Protein AF-A0A7C1ASV0-F1 (afdb_monomer)

Sequence (106 aa):
MEIWSLRRQGFSVRAIARRTGLDRRTVKKYIEAGEFPRYKAVNRKSALESYHKLIDDWLAQEDYQATRLYNTPQKLDRGLQGKLRDGQALCQEGQGAERPCSIRAV

Nearest PDB structures (foldseek):
  2w48-assembly1_A  TM=5.693E-01  e=5.755E+00  Klebsiella pneumoniae
  7zwc-assembly1_b  TM=3.662E-01  e=4.766E+00  Homo sapiens
  2k9q-assembly1_A  TM=3.531E-01  e=7.881E+00  Bacteroides thetaiotaomicron

Foldseek 3Di:
DCLVVCVVVVDDLVRSCVVVVHDSVLSVVCVVVVDDDDDDDDPDDAPCNVCVVVVVVVCVVDVDDLVRVQPDPVCPVVPCNPRSPVVPPPPDDDDDDDDDDDDDDD

Structure (mmCIF, N/CA/C/O backbone):
data_AF-A0A7C1ASV0-F1
#
_entry.id   AF-A0A7C1ASV0-F1
#
loop_
_atom_site.group_PDB
_atom_site.id
_atom_site.type_symbol
_atom_site.label_atom_id
_atom_site.label_alt_id
_atom_site.label_comp_id
_atom_site.label_asym_id
_atom_site.label_entity_id
_atom_site.label_seq_id
_atom_site.pdbx_PDB_ins_code
_atom_site.Cartn_x
_atom_site.Cartn_y
_atom_site.Cartn_z
_atom_site.occupancy
_atom_site.B_iso_or_equiv
_atom_site.auth_seq_id
_atom_site.auth_comp_id
_atom_site.auth_asym_id
_atom_site.auth_atom_id
_atom_site.pdbx_PDB_model_num
ATOM 1 N N . MET A 1 1 ? -14.318 6.562 2.105 1.00 66.81 1 MET A N 1
ATOM 2 C CA . MET A 1 1 ? -14.509 5.335 2.916 1.00 66.81 1 MET A CA 1
ATOM 3 C C . MET A 1 1 ? -15.172 5.707 4.235 1.00 66.81 1 MET A C 1
ATOM 5 O O . MET A 1 1 ? -14.750 6.670 4.858 1.00 66.81 1 MET A O 1
ATOM 9 N N . GLU A 1 2 ? -16.175 4.942 4.663 1.00 87.12 2 GLU A N 1
ATOM 10 C CA . GLU A 1 2 ? -17.115 5.285 5.753 1.00 87.12 2 GLU A CA 1
ATOM 11 C C . GLU A 1 2 ? -16.657 4.898 7.181 1.00 87.12 2 GLU A C 1
ATOM 13 O O . GLU A 1 2 ? -17.421 4.998 8.136 1.00 87.12 2 GLU A O 1
ATOM 18 N N . ILE A 1 3 ? -15.415 4.444 7.379 1.00 92.31 3 ILE A N 1
ATOM 19 C CA . ILE A 1 3 ? -14.977 3.837 8.656 1.00 92.31 3 ILE A CA 1
ATOM 20 C C . ILE A 1 3 ? -15.030 4.832 9.826 1.00 92.31 3 ILE A C 1
ATOM 22 O O . ILE A 1 3 ? -15.567 4.504 10.886 1.00 92.31 3 ILE A O 1
ATOM 26 N N . TRP A 1 4 ? -14.516 6.052 9.640 1.00 91.88 4 TRP A N 1
ATOM 27 C CA . TRP A 1 4 ? -14.530 7.081 10.688 1.00 91.88 4 TRP A CA 1
ATOM 28 C C . TRP A 1 4 ? -15.922 7.666 10.914 1.00 91.88 4 TRP A C 1
ATOM 30 O O . TRP A 1 4 ? -16.287 7.943 12.054 1.00 91.88 4 TRP A O 1
ATOM 40 N N . SER A 1 5 ? -16.724 7.803 9.855 1.00 92.88 5 SER A N 1
ATOM 41 C CA . SER A 1 5 ? -18.130 8.206 9.952 1.00 92.88 5 SER A CA 1
ATOM 42 C C . SER A 1 5 ? -18.915 7.232 10.831 1.00 92.88 5 SER A C 1
ATOM 44 O O . SER A 1 5 ? -19.509 7.649 11.823 1.00 92.88 5 SER A O 1
ATOM 46 N N . LEU A 1 6 ? -18.817 5.927 10.557 1.00 92.94 6 LEU A N 1
ATOM 47 C CA . LEU A 1 6 ? -19.472 4.885 11.352 1.00 92.94 6 LEU A CA 1
ATOM 48 C C . LEU A 1 6 ? -18.944 4.832 12.792 1.00 92.94 6 LEU A C 1
ATOM 50 O O . LEU A 1 6 ? -19.709 4.610 13.730 1.00 92.94 6 LEU A O 1
ATOM 54 N N . ARG A 1 7 ? -17.645 5.070 13.004 1.00 93.25 7 ARG A N 1
ATOM 55 C CA . ARG A 1 7 ? -17.087 5.132 14.360 1.00 93.25 7 ARG A CA 1
ATOM 56 C C . ARG A 1 7 ? -17.631 6.324 15.154 1.00 93.25 7 ARG A C 1
ATOM 58 O O . ARG A 1 7 ? -17.957 6.146 16.323 1.00 93.25 7 ARG A O 1
ATOM 65 N N . ARG A 1 8 ? -17.773 7.500 14.529 1.00 92.81 8 ARG A N 1
ATOM 66 C CA . ARG A 1 8 ? -18.382 8.698 15.145 1.00 92.81 8 ARG A CA 1
ATOM 67 C C . ARG A 1 8 ? -19.866 8.513 15.456 1.00 92.81 8 ARG A C 1
ATOM 69 O O . ARG A 1 8 ? -20.335 9.019 16.462 1.00 92.81 8 ARG A O 1
ATOM 76 N N . GLN A 1 9 ? -20.573 7.736 14.640 1.00 94.06 9 GLN A N 1
ATOM 77 C CA . GLN A 1 9 ? -21.965 7.338 14.883 1.00 94.06 9 GLN A CA 1
ATOM 78 C C . GLN A 1 9 ? -22.117 6.306 16.022 1.00 94.06 9 GLN A C 1
ATOM 80 O O . GLN A 1 9 ? -23.233 5.915 16.344 1.00 94.06 9 GLN A O 1
ATOM 85 N N . GLY A 1 10 ? -21.018 5.842 16.634 1.00 95.00 10 GLY A N 1
ATOM 86 C CA . GLY A 1 10 ? -21.046 4.926 17.779 1.00 95.00 10 GLY A CA 1
ATOM 87 C C . GLY A 1 10 ? -21.021 3.437 17.422 1.00 95.00 10 GLY A C 1
ATOM 88 O O . GLY A 1 10 ? -21.144 2.591 18.308 1.00 95.00 10 GLY A O 1
ATOM 89 N N . PHE A 1 11 ? -20.821 3.067 16.152 1.00 95.31 11 PHE A N 1
ATOM 90 C CA . PHE A 1 11 ? -20.748 1.655 15.777 1.00 95.31 11 PHE A CA 1
ATOM 91 C C . PHE A 1 11 ? -19.498 0.961 16.348 1.00 95.31 11 PHE A C 1
ATOM 93 O O . PHE A 1 11 ? -18.382 1.497 16.385 1.00 95.31 11 PHE A O 1
ATOM 100 N N . SER A 1 12 ? -19.675 -0.298 16.763 1.00 96.44 12 SER A N 1
ATOM 101 C CA . SER A 1 12 ? -18.570 -1.148 17.213 1.00 96.44 12 SER A CA 1
ATOM 102 C C . SER A 1 12 ? -17.684 -1.579 16.041 1.00 96.44 12 SER A C 1
ATOM 104 O O . SER A 1 12 ? -18.146 -1.712 14.908 1.00 96.44 12 SER A O 1
ATOM 106 N N . VAL A 1 13 ? -16.413 -1.894 16.315 1.00 94.94 13 VAL A N 1
ATOM 107 C CA . VAL A 1 13 ? -15.453 -2.373 15.296 1.00 94.94 13 VAL A CA 1
ATOM 108 C C . VAL A 1 13 ? -16.011 -3.567 14.510 1.00 94.94 13 VAL A C 1
ATOM 110 O O . VAL A 1 13 ? -15.835 -3.662 13.298 1.00 94.94 13 VAL A O 1
ATOM 113 N N . ARG A 1 14 ? -16.738 -4.466 15.185 1.00 96.00 14 ARG A N 1
ATOM 114 C CA . ARG A 1 14 ? -17.334 -5.662 14.574 1.00 96.00 14 ARG A CA 1
ATOM 115 C C . ARG A 1 14 ? -18.559 -5.339 13.712 1.00 96.00 14 ARG A C 1
ATOM 117 O O . ARG A 1 14 ? -18.797 -6.025 12.723 1.00 96.00 14 ARG A O 1
ATOM 124 N N . ALA A 1 15 ? -19.334 -4.314 14.067 1.00 95.88 15 ALA A N 1
ATOM 125 C CA . ALA A 1 15 ? -20.425 -3.819 13.228 1.00 95.88 15 ALA A CA 1
ATOM 126 C C . ALA A 1 15 ? -19.885 -3.128 11.968 1.00 95.88 15 ALA A C 1
ATOM 128 O O . ALA A 1 15 ? -20.365 -3.403 10.872 1.00 95.88 15 ALA A O 1
ATOM 129 N N . ILE A 1 16 ? -18.832 -2.319 12.121 1.00 95.69 16 ILE A N 1
ATOM 130 C CA . ILE A 1 16 ? -18.151 -1.658 11.004 1.00 95.69 16 ILE A CA 1
ATOM 131 C C . ILE A 1 16 ? -17.581 -2.703 10.041 1.00 95.69 16 ILE A C 1
ATOM 133 O O . ILE A 1 16 ? -17.885 -2.640 8.860 1.00 95.69 16 ILE A O 1
ATOM 137 N N . ALA A 1 17 ? -16.859 -3.711 10.541 1.00 96.06 17 ALA A N 1
ATOM 138 C CA . ALA A 1 17 ? -16.306 -4.804 9.733 1.00 96.06 17 ALA A CA 1
ATOM 139 C C . ALA A 1 17 ? -17.366 -5.536 8.891 1.00 96.06 17 ALA A C 1
ATOM 141 O O . ALA A 1 17 ? -17.170 -5.758 7.700 1.00 96.06 17 ALA A O 1
ATOM 142 N N . ARG A 1 18 ? -18.526 -5.858 9.482 1.00 95.50 18 ARG A N 1
ATOM 143 C CA . ARG A 1 18 ? -19.636 -6.497 8.751 1.00 95.50 18 ARG A CA 1
ATOM 144 C C . ARG A 1 18 ? -20.216 -5.607 7.654 1.00 95.50 18 ARG A C 1
ATOM 146 O O . ARG A 1 18 ? -20.642 -6.123 6.631 1.00 95.50 18 ARG A O 1
ATOM 153 N N . ARG A 1 19 ? -20.249 -4.290 7.871 1.00 94.62 19 ARG A N 1
ATOM 154 C CA . ARG A 1 19 ? -20.836 -3.328 6.930 1.00 94.62 19 ARG A CA 1
ATOM 155 C C . ARG A 1 19 ? -19.875 -2.936 5.810 1.00 94.62 19 ARG A C 1
ATOM 157 O O . ARG A 1 19 ? -20.318 -2.702 4.695 1.00 94.62 19 ARG A O 1
ATOM 164 N N . THR A 1 20 ? -18.578 -2.856 6.104 1.00 92.44 20 THR A N 1
ATOM 165 C CA . THR A 1 20 ? -17.538 -2.479 5.134 1.00 92.44 20 THR A CA 1
ATOM 166 C C . THR A 1 20 ? -16.899 -3.674 4.430 1.00 92.44 20 THR A C 1
ATOM 168 O O . THR A 1 20 ? -16.160 -3.470 3.473 1.00 92.44 20 THR A O 1
ATOM 171 N N . GLY A 1 21 ? -17.141 -4.903 4.897 1.00 94.50 21 GLY A N 1
ATOM 172 C CA . GLY A 1 21 ? -16.525 -6.118 4.352 1.00 94.50 21 GLY A CA 1
ATOM 173 C C . GLY A 1 21 ? -15.032 -6.260 4.673 1.00 94.50 21 GLY A C 1
ATOM 174 O O . GLY A 1 21 ? -14.362 -7.127 4.121 1.00 94.50 21 GLY A O 1
ATOM 175 N N . LEU A 1 22 ? -14.491 -5.416 5.556 1.00 93.44 22 LEU A N 1
ATOM 176 C CA . LEU A 1 22 ? -13.089 -5.451 5.969 1.00 93.44 22 LEU A CA 1
ATOM 177 C C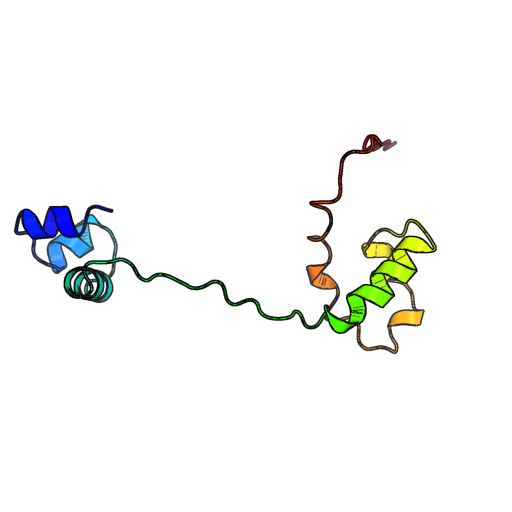 . LEU A 1 22 ? -12.904 -6.317 7.216 1.00 93.44 22 LEU A C 1
ATOM 179 O O . LEU A 1 22 ? -13.770 -6.365 8.090 1.00 93.44 22 LEU A O 1
ATOM 183 N N . ASP A 1 23 ? -11.728 -6.933 7.360 1.00 95.19 23 ASP A N 1
ATOM 184 C CA . ASP A 1 23 ? -11.394 -7.644 8.594 1.00 95.19 23 ASP A CA 1
ATOM 185 C C . ASP A 1 23 ? -11.391 -6.690 9.802 1.00 95.19 23 ASP A C 1
ATOM 187 O O . ASP A 1 23 ? -10.944 -5.539 9.734 1.00 95.19 23 ASP A O 1
ATOM 191 N N . ARG A 1 24 ? -11.855 -7.193 10.951 1.00 94.19 24 ARG A N 1
ATOM 192 C CA . ARG A 1 24 ? -11.906 -6.444 12.217 1.00 94.19 24 ARG A CA 1
ATOM 193 C C . ARG A 1 24 ? -10.556 -5.839 12.618 1.00 94.19 24 ARG A C 1
ATOM 195 O O . ARG A 1 24 ? -10.534 -4.770 13.222 1.00 94.19 24 ARG A O 1
ATOM 202 N N . ARG A 1 25 ? -9.439 -6.504 12.303 1.00 95.62 25 ARG A N 1
ATOM 203 C CA . ARG A 1 25 ? -8.074 -6.028 12.568 1.00 95.62 25 ARG A CA 1
ATOM 204 C C . ARG A 1 25 ? -7.731 -4.838 11.681 1.00 95.62 25 ARG A C 1
ATOM 206 O O . ARG A 1 25 ? -7.166 -3.874 12.182 1.00 95.62 25 ARG A O 1
ATOM 213 N N . THR A 1 26 ? -8.129 -4.867 10.410 1.00 94.75 26 THR A N 1
ATOM 214 C CA . THR A 1 26 ? -7.958 -3.748 9.472 1.00 94.75 26 THR A CA 1
ATOM 215 C C . THR A 1 26 ? -8.763 -2.535 9.921 1.00 94.75 26 THR A C 1
ATOM 217 O O . THR A 1 26 ? -8.222 -1.437 10.010 1.00 94.75 26 THR A O 1
ATOM 220 N N . VAL A 1 27 ? -10.027 -2.739 10.303 1.00 94.75 27 VAL A N 1
ATOM 221 C CA . VAL A 1 27 ? -10.875 -1.666 10.843 1.00 94.75 27 VAL A CA 1
ATOM 222 C C . VAL A 1 27 ? -10.275 -1.078 12.120 1.00 94.75 27 VAL A C 1
ATOM 224 O O . VAL A 1 27 ? -10.181 0.141 12.235 1.00 94.75 27 VAL A O 1
ATOM 227 N N . LYS A 1 28 ? -9.830 -1.923 13.061 1.00 94.69 28 LYS A N 1
ATOM 228 C CA . LYS A 1 28 ? -9.162 -1.473 14.292 1.00 94.69 28 LYS A CA 1
ATOM 229 C C . LYS A 1 28 ? -7.926 -0.627 13.971 1.00 94.69 28 LYS A C 1
ATOM 231 O O . LYS A 1 28 ? -7.831 0.497 14.449 1.00 94.69 28 LYS A O 1
ATOM 236 N N . LYS A 1 29 ? -7.051 -1.126 13.092 1.00 94.31 29 LYS A N 1
ATOM 237 C CA . LYS A 1 29 ? -5.842 -0.423 12.645 1.00 94.31 29 LYS A CA 1
ATOM 238 C C . LYS A 1 29 ? -6.161 0.940 12.024 1.00 94.31 29 LYS A C 1
ATOM 240 O O . LYS A 1 29 ? -5.458 1.899 12.299 1.00 94.31 29 LYS A O 1
ATOM 245 N N . TYR A 1 30 ? -7.204 1.042 11.202 1.00 93.12 30 TYR A N 1
ATOM 246 C CA . TYR A 1 30 ? -7.574 2.301 10.540 1.00 93.12 30 TYR A CA 1
ATOM 247 C C . TYR A 1 30 ? -8.227 3.312 11.488 1.00 93.12 30 TYR A C 1
ATOM 249 O O . TYR A 1 30 ? -8.059 4.518 11.316 1.00 93.12 30 TYR A O 1
ATOM 257 N N . ILE A 1 31 ? -8.955 2.842 12.505 1.00 92.44 31 ILE A N 1
ATOM 258 C CA . ILE A 1 31 ? -9.477 3.715 13.563 1.00 92.44 31 ILE A CA 1
ATOM 259 C C . ILE A 1 31 ? -8.324 4.270 14.408 1.00 92.44 31 ILE A C 1
ATOM 261 O O . ILE A 1 31 ? -8.325 5.461 14.693 1.00 92.44 31 ILE A O 1
ATOM 265 N N . GLU A 1 32 ? -7.352 3.432 14.780 1.00 91.62 32 GLU A N 1
ATOM 266 C CA . GLU A 1 32 ? -6.183 3.833 15.581 1.00 91.62 32 GLU A CA 1
ATOM 267 C C . GLU A 1 32 ? -5.229 4.751 14.811 1.00 91.62 32 GLU A C 1
ATOM 269 O O . GLU A 1 32 ? -4.765 5.744 15.359 1.00 91.62 32 GLU A O 1
ATOM 274 N N . ALA A 1 33 ? -4.957 4.443 13.540 1.00 90.19 33 ALA A N 1
ATOM 275 C CA . ALA A 1 33 ? -4.082 5.257 12.702 1.00 90.19 33 ALA A CA 1
ATOM 276 C C . ALA A 1 33 ? -4.714 6.603 12.314 1.00 90.19 33 ALA A C 1
ATOM 278 O O . ALA A 1 33 ? -3.990 7.542 12.012 1.00 90.19 33 ALA A O 1
ATOM 279 N N . GLY A 1 34 ? -6.048 6.701 12.263 1.00 87.25 34 GLY A N 1
ATOM 280 C CA . GLY A 1 34 ? -6.747 7.914 11.815 1.00 87.25 34 GLY A CA 1
ATOM 281 C C . GLY A 1 34 ? -6.598 8.221 10.317 1.00 87.25 34 GLY A C 1
ATOM 282 O O . GLY A 1 34 ? -7.271 9.112 9.808 1.00 87.25 34 GLY A O 1
ATOM 283 N N . GLU A 1 35 ? -5.777 7.454 9.599 1.00 86.56 35 GLU A N 1
ATOM 284 C CA . GLU A 1 35 ? -5.539 7.559 8.163 1.00 86.56 35 GLU A CA 1
ATOM 285 C C . GLU A 1 35 ? -5.397 6.175 7.504 1.00 86.56 35 GLU A C 1
ATOM 287 O O . GLU A 1 35 ? -5.207 5.148 8.165 1.00 86.56 35 GLU A O 1
ATOM 292 N N . PHE A 1 36 ? -5.511 6.135 6.175 1.00 84.94 36 PHE A N 1
ATOM 293 C CA . PHE A 1 36 ? -5.249 4.921 5.401 1.00 84.94 36 PHE A CA 1
ATOM 294 C C . PHE A 1 36 ? -3.745 4.726 5.185 1.00 84.94 36 PHE A C 1
ATOM 296 O O . PHE A 1 36 ? -3.011 5.707 5.066 1.00 84.94 36 PHE A O 1
ATOM 303 N N . PRO A 1 37 ? -3.266 3.472 5.072 1.00 85.94 37 PRO A N 1
ATOM 304 C CA . PRO A 1 37 ? -1.864 3.213 4.787 1.00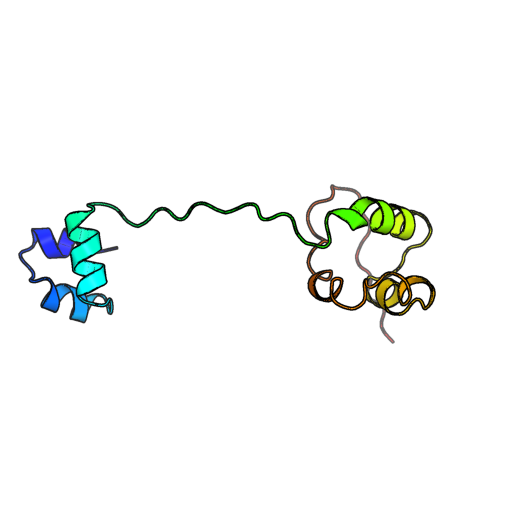 85.94 37 PRO A CA 1
ATOM 305 C C . PRO A 1 37 ? -1.478 3.851 3.453 1.00 85.94 37 PRO A C 1
ATOM 307 O O . PRO A 1 37 ? -2.024 3.517 2.401 1.00 85.94 37 PRO A O 1
ATOM 310 N N . ARG A 1 38 ? -0.504 4.759 3.499 1.00 87.62 38 ARG A N 1
ATOM 311 C CA . ARG A 1 38 ? 0.073 5.357 2.299 1.00 87.62 38 ARG A CA 1
ATOM 312 C C . ARG A 1 38 ? 1.170 4.444 1.762 1.00 87.62 38 ARG A C 1
ATOM 314 O O . ARG A 1 38 ? 2.290 4.431 2.271 1.00 87.62 38 ARG A O 1
ATOM 321 N N . TYR A 1 39 ? 0.844 3.668 0.735 1.00 86.44 39 TYR A N 1
ATOM 322 C CA . TYR A 1 39 ? 1.835 2.856 0.034 1.00 86.44 39 TYR A CA 1
ATOM 323 C C . TYR A 1 39 ? 2.760 3.768 -0.771 1.00 86.44 39 TYR A C 1
ATOM 325 O O . TYR A 1 39 ? 2.305 4.586 -1.569 1.00 86.44 39 TYR A O 1
ATOM 333 N N . LYS A 1 40 ? 4.069 3.643 -0.549 1.00 85.75 40 LYS A N 1
ATOM 334 C CA . LYS A 1 40 ? 5.068 4.299 -1.392 1.00 85.75 40 LYS A CA 1
ATOM 335 C C . LYS A 1 40 ? 5.328 3.408 -2.599 1.00 85.75 40 LYS A C 1
ATOM 337 O O . LYS A 1 40 ? 5.590 2.217 -2.428 1.00 85.75 40 LYS A O 1
ATOM 342 N N . ALA A 1 41 ? 5.275 3.983 -3.796 1.00 83.12 41 ALA A N 1
ATOM 343 C CA . ALA A 1 41 ? 5.772 3.305 -4.982 1.00 83.12 41 ALA A CA 1
ATOM 344 C C . ALA A 1 41 ? 7.271 3.048 -4.786 1.00 83.12 41 ALA A C 1
ATOM 346 O O . ALA A 1 41 ? 8.051 3.980 -4.581 1.00 83.12 41 ALA A O 1
ATOM 347 N N . VAL A 1 42 ? 7.668 1.778 -4.782 1.00 82.94 42 VAL A N 1
ATOM 348 C CA . VAL A 1 42 ? 9.082 1.408 -4.764 1.00 82.94 42 VAL A CA 1
ATOM 349 C C . VAL A 1 42 ? 9.537 1.371 -6.212 1.00 82.94 42 VAL A C 1
ATOM 351 O O . VAL A 1 42 ? 9.104 0.499 -6.961 1.00 82.94 42 VAL A O 1
ATOM 354 N N . ASN A 1 43 ? 10.413 2.297 -6.604 1.00 76.75 43 ASN A N 1
ATOM 355 C CA . ASN A 1 43 ? 11.090 2.207 -7.891 1.00 76.75 43 ASN A CA 1
ATOM 356 C C . ASN A 1 43 ? 12.141 1.089 -7.801 1.00 76.75 43 ASN A C 1
ATOM 358 O O . ASN A 1 43 ? 13.241 1.285 -7.280 1.00 76.75 43 ASN A O 1
ATOM 362 N N . ARG A 1 44 ? 11.756 -0.122 -8.214 1.00 75.94 44 ARG A N 1
ATOM 363 C CA . ARG A 1 44 ? 12.679 -1.249 -8.347 1.00 75.94 44 ARG A CA 1
ATOM 364 C C . ARG A 1 44 ? 13.267 -1.195 -9.747 1.00 75.94 44 ARG A C 1
ATOM 366 O O . ARG A 1 44 ? 12.524 -1.302 -10.715 1.00 75.94 44 ARG A O 1
ATOM 373 N N . LYS A 1 45 ? 14.594 -1.088 -9.842 1.00 73.94 45 LYS A N 1
ATOM 374 C CA . LYS A 1 45 ? 15.290 -1.248 -11.121 1.00 73.94 45 LYS A CA 1
ATOM 375 C C . LYS A 1 45 ? 14.975 -2.634 -11.671 1.00 73.94 45 LYS A C 1
ATOM 377 O O . LYS A 1 45 ? 15.145 -3.631 -10.961 1.00 73.94 45 LYS A O 1
ATOM 382 N N . SER A 1 46 ? 14.482 -2.688 -12.903 1.00 73.56 46 SER A N 1
ATOM 383 C CA . SER A 1 46 ? 14.202 -3.960 -13.555 1.00 73.56 46 SER A CA 1
ATOM 384 C C . SER A 1 46 ? 15.523 -4.677 -13.843 1.00 73.56 46 SER A C 1
ATOM 386 O O . SER A 1 46 ? 16.565 -4.057 -14.052 1.00 73.56 46 SER A O 1
ATOM 388 N N . ALA A 1 47 ? 15.503 -6.008 -13.892 1.00 71.75 47 ALA A N 1
ATOM 389 C CA . ALA A 1 47 ? 16.677 -6.765 -14.324 1.00 71.75 47 ALA A CA 1
ATOM 390 C C . ALA A 1 47 ? 17.018 -6.533 -15.815 1.00 71.75 47 ALA A C 1
ATOM 392 O O . ALA A 1 47 ? 18.048 -7.036 -16.277 1.00 71.75 47 ALA A O 1
ATOM 393 N N . LEU A 1 48 ? 16.134 -5.832 -16.540 1.00 72.19 48 LEU A N 1
ATOM 394 C CA . LEU A 1 48 ? 16.230 -5.455 -17.947 1.00 72.19 48 LEU A CA 1
ATOM 395 C C . LEU A 1 48 ? 16.895 -4.082 -18.146 1.00 72.19 48 LEU A C 1
ATOM 397 O O . LEU A 1 48 ? 17.448 -3.838 -19.213 1.00 72.19 48 LEU A O 1
ATOM 401 N N . GLU A 1 49 ? 16.939 -3.243 -17.107 1.00 73.62 49 GLU A N 1
ATOM 402 C CA . GLU A 1 49 ? 17.509 -1.887 -17.130 1.00 73.62 49 GLU A CA 1
ATOM 403 C C . GLU A 1 49 ? 18.943 -1.855 -17.687 1.00 73.62 49 GLU A C 1
ATOM 405 O O . GLU A 1 49 ? 19.311 -0.978 -18.463 1.00 73.62 49 GLU A O 1
ATOM 410 N N . SER A 1 50 ? 19.761 -2.859 -17.345 1.00 77.81 50 SER A N 1
ATOM 411 C CA . SER A 1 50 ? 21.145 -2.986 -17.827 1.00 77.81 50 SER A CA 1
ATOM 412 C C . SER A 1 50 ? 21.259 -3.214 -19.335 1.00 77.81 50 SER A C 1
ATOM 414 O O . SER A 1 50 ? 22.343 -3.062 -19.893 1.00 77.81 50 SER A O 1
ATOM 416 N N . TYR A 1 51 ? 20.167 -3.604 -19.989 1.00 74.44 51 TYR A N 1
ATOM 417 C CA . TYR A 1 51 ? 20.124 -3.935 -21.407 1.00 74.44 51 TYR A CA 1
ATOM 418 C C . TYR A 1 51 ? 19.374 -2.901 -22.244 1.00 74.44 51 TYR A C 1
ATOM 420 O O . TYR A 1 51 ? 19.375 -3.055 -23.458 1.00 74.44 51 TYR A O 1
ATOM 428 N N . HIS A 1 52 ? 18.793 -1.851 -21.648 1.00 77.44 52 HIS A N 1
ATOM 429 C CA . HIS A 1 52 ? 18.020 -0.840 -22.385 1.00 77.44 52 HIS A CA 1
ATOM 430 C C . HIS A 1 52 ? 18.815 -0.241 -23.545 1.00 77.44 52 HIS A C 1
ATOM 432 O O . HIS A 1 52 ? 18.380 -0.356 -24.677 1.00 77.44 52 HIS A O 1
ATOM 438 N N . LYS A 1 53 ? 20.042 0.239 -23.296 1.00 78.44 53 LYS A N 1
ATOM 439 C CA . LYS A 1 53 ? 20.899 0.808 -24.353 1.00 78.44 53 LYS A CA 1
ATOM 440 C C . LYS A 1 53 ? 21.100 -0.138 -25.533 1.00 78.44 53 LYS A C 1
ATOM 442 O O . LYS A 1 53 ? 21.015 0.259 -26.680 1.00 78.44 53 LYS A O 1
ATOM 447 N N . LEU A 1 54 ? 21.340 -1.407 -25.230 1.00 78.12 54 LEU A N 1
ATOM 448 C CA . LEU A 1 54 ? 21.586 -2.411 -26.250 1.00 78.12 54 LEU A CA 1
ATOM 449 C C . LEU A 1 54 ? 20.285 -2.822 -26.962 1.00 78.12 54 LEU A C 1
ATOM 451 O O . LEU A 1 54 ? 20.333 -3.164 -28.134 1.00 78.12 54 LEU A O 1
ATOM 455 N N . ILE A 1 55 ? 19.126 -2.730 -26.302 1.00 75.75 55 ILE A N 1
ATOM 456 C CA . ILE A 1 55 ? 17.810 -2.858 -26.945 1.00 75.75 55 ILE A CA 1
ATOM 457 C C . ILE A 1 55 ? 17.542 -1.666 -27.871 1.00 75.75 55 ILE A C 1
ATOM 459 O O . ILE A 1 55 ? 17.123 -1.887 -29.005 1.00 75.75 55 ILE A O 1
ATOM 463 N N . ASP A 1 56 ? 17.840 -0.446 -27.429 1.00 77.94 56 ASP A N 1
ATOM 464 C CA . ASP A 1 56 ? 17.662 0.785 -28.204 1.00 77.94 56 ASP A CA 1
ATOM 465 C C . ASP A 1 56 ? 18.545 0.784 -29.458 1.00 77.94 56 ASP A C 1
ATOM 467 O O . ASP A 1 56 ? 18.057 1.048 -30.554 1.00 77.94 56 ASP A O 1
ATOM 471 N N . ASP A 1 57 ? 19.815 0.389 -29.326 1.00 81.31 57 ASP A N 1
ATOM 472 C CA . ASP A 1 57 ? 20.744 0.258 -30.454 1.00 81.31 57 ASP A CA 1
ATOM 473 C C . ASP A 1 57 ? 20.213 -0.727 -31.511 1.00 81.31 57 ASP A C 1
ATOM 475 O O . ASP A 1 57 ? 20.362 -0.512 -32.713 1.00 81.31 57 ASP A O 1
ATOM 479 N N . TRP A 1 58 ? 19.554 -1.806 -31.078 1.00 73.94 58 TRP A N 1
ATOM 480 C CA . TRP A 1 58 ? 18.967 -2.798 -31.980 1.00 73.94 58 TRP A CA 1
ATOM 481 C C . TRP A 1 58 ? 17.675 -2.330 -32.642 1.00 73.94 58 TRP A C 1
ATOM 483 O O . TRP A 1 58 ? 17.449 -2.661 -33.803 1.00 73.94 58 TRP A O 1
ATOM 493 N N . LEU A 1 59 ? 16.845 -1.572 -31.925 1.00 74.19 59 LEU A N 1
ATOM 494 C CA . LEU A 1 59 ? 15.651 -0.938 -32.488 1.00 74.19 59 LEU A CA 1
ATOM 495 C C . LEU A 1 59 ? 16.010 0.186 -33.469 1.00 74.19 59 LEU A C 1
ATOM 497 O O . LEU A 1 59 ? 15.254 0.455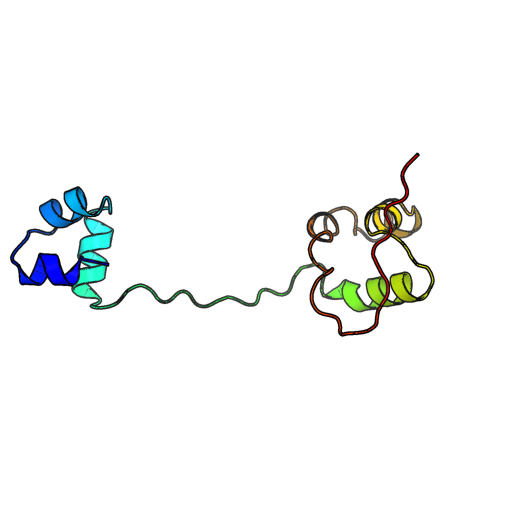 -34.393 1.00 74.19 59 LEU A O 1
ATOM 501 N N . ALA A 1 60 ? 17.166 0.830 -33.294 1.00 75.44 60 ALA A N 1
ATOM 502 C CA . ALA A 1 60 ? 17.648 1.868 -34.200 1.00 75.44 60 ALA A CA 1
ATOM 503 C C . ALA A 1 60 ? 18.217 1.310 -35.517 1.00 75.44 60 ALA A C 1
ATOM 505 O O . ALA A 1 60 ? 18.198 2.002 -36.533 1.00 75.44 60 ALA A O 1
ATOM 506 N N . GLN A 1 61 ? 18.750 0.083 -35.507 1.00 70.44 61 GLN A N 1
ATOM 507 C CA . GLN A 1 61 ? 19.345 -0.543 -36.692 1.00 70.44 61 GLN A CA 1
ATOM 508 C C . GLN A 1 61 ? 18.296 -1.100 -37.661 1.00 70.44 61 GLN A C 1
ATOM 510 O O . GLN 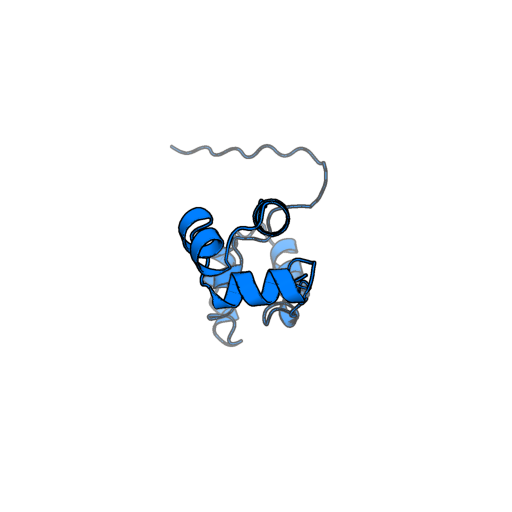A 1 61 ? 18.479 -0.980 -38.871 1.00 70.44 61 GLN A O 1
ATOM 515 N N . GLU A 1 62 ? 17.203 -1.682 -37.158 1.00 61.62 62 GLU A N 1
ATOM 516 C CA . GLU A 1 62 ? 16.076 -2.138 -37.981 1.00 61.62 62 GLU A CA 1
ATOM 517 C C . GLU A 1 62 ? 14.754 -2.034 -37.198 1.00 61.62 62 GLU A C 1
ATOM 519 O O . GLU A 1 62 ? 14.744 -2.173 -35.974 1.00 61.62 62 GLU A O 1
ATOM 524 N N . ASP A 1 63 ? 13.628 -1.869 -37.907 1.00 62.97 63 ASP A N 1
ATOM 525 C CA . ASP A 1 63 ? 12.265 -1.875 -37.342 1.00 62.97 63 ASP A CA 1
ATOM 526 C C . ASP A 1 63 ? 11.855 -3.291 -36.888 1.00 62.97 63 ASP A C 1
ATOM 528 O O . ASP A 1 63 ? 10.980 -3.963 -37.450 1.00 62.97 63 ASP A O 1
ATOM 532 N N . TYR A 1 64 ? 12.521 -3.800 -35.858 1.00 61.31 64 TYR A N 1
ATOM 533 C CA . TYR A 1 64 ? 12.192 -5.088 -35.276 1.00 61.31 64 TYR A CA 1
ATOM 534 C C . TYR A 1 64 ? 10.970 -4.977 -34.356 1.00 61.31 64 TYR A C 1
ATOM 536 O O . TYR A 1 64 ? 10.962 -4.235 -33.377 1.00 61.31 64 TYR A O 1
ATOM 544 N N . GLN A 1 65 ? 9.956 -5.820 -34.578 1.00 60.22 65 GLN A N 1
ATOM 545 C CA . GLN A 1 65 ? 8.955 -6.091 -33.541 1.00 60.22 65 GLN A CA 1
ATOM 546 C C . GLN A 1 65 ? 9.602 -6.836 -32.361 1.00 60.22 65 GLN A C 1
ATOM 548 O O . GLN A 1 65 ? 10.446 -7.711 -32.566 1.00 60.22 65 GLN A O 1
ATOM 553 N N . ALA A 1 66 ? 9.168 -6.564 -31.126 1.00 59.34 66 ALA A N 1
ATOM 554 C CA . ALA A 1 66 ? 9.708 -7.183 -29.905 1.00 59.34 66 ALA A CA 1
ATOM 555 C C . ALA A 1 66 ? 9.785 -8.727 -29.975 1.00 59.34 66 ALA A C 1
ATOM 557 O O . ALA A 1 66 ? 10.745 -9.338 -29.502 1.00 59.34 66 ALA A O 1
ATOM 558 N N . THR A 1 67 ? 8.825 -9.364 -30.653 1.00 59.62 67 THR A N 1
ATOM 559 C CA . THR A 1 67 ? 8.803 -10.815 -30.898 1.00 59.62 67 THR A CA 1
ATOM 560 C C . THR A 1 67 ? 9.936 -11.288 -31.816 1.00 59.62 67 THR A C 1
ATOM 562 O O . THR A 1 67 ? 10.473 -12.378 -31.628 1.00 59.62 67 THR A O 1
ATOM 565 N N . ARG A 1 68 ? 10.341 -10.481 -32.806 1.00 62.88 68 ARG A N 1
ATOM 566 C CA . ARG A 1 68 ? 11.494 -10.778 -33.671 1.00 62.88 68 ARG A CA 1
ATOM 567 C C . ARG A 1 68 ? 12.801 -10.680 -32.887 1.00 62.88 68 ARG A C 1
ATOM 569 O O . ARG A 1 68 ? 13.615 -11.586 -33.015 1.00 62.88 68 ARG A O 1
ATOM 576 N N . LEU A 1 69 ? 12.953 -9.670 -32.021 1.00 62.03 69 LEU A N 1
ATOM 577 C CA . LEU A 1 69 ? 14.139 -9.505 -31.162 1.00 62.03 69 LEU A CA 1
ATOM 578 C C . LEU A 1 69 ? 14.348 -10.674 -30.187 1.00 62.03 69 LEU A C 1
ATOM 580 O O . LEU A 1 69 ? 15.492 -11.000 -29.870 1.00 62.03 69 LEU A O 1
ATOM 584 N N . TYR A 1 70 ? 13.263 -11.295 -29.714 1.00 60.44 70 TYR A N 1
ATOM 585 C CA . TYR A 1 70 ? 13.303 -12.460 -28.822 1.00 60.44 70 TYR A CA 1
ATOM 586 C C . TYR A 1 70 ? 13.822 -13.731 -29.512 1.00 60.44 70 TYR A C 1
ATOM 588 O O . TYR A 1 70 ? 14.518 -14.533 -28.893 1.00 60.44 70 TYR A O 1
ATOM 596 N N . ASN A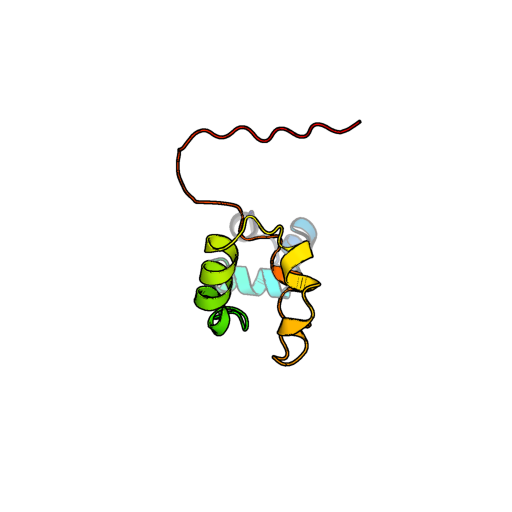 1 71 ? 13.502 -13.902 -30.796 1.00 59.09 71 ASN A N 1
ATOM 597 C CA . ASN A 1 71 ? 13.794 -15.117 -31.561 1.00 59.09 71 ASN A CA 1
ATOM 598 C C . ASN A 1 71 ? 15.148 -15.075 -32.291 1.00 59.09 71 ASN A C 1
ATOM 600 O O . ASN A 1 71 ? 15.515 -16.043 -32.957 1.00 59.09 71 ASN A O 1
ATOM 604 N N . THR A 1 72 ? 15.898 -13.973 -32.192 1.00 62.38 72 THR A N 1
ATOM 605 C CA . THR A 1 72 ? 17.207 -13.853 -32.839 1.00 62.38 72 THR A CA 1
ATOM 606 C C . THR A 1 72 ? 18.248 -14.716 -32.106 1.00 62.38 72 THR A C 1
ATOM 608 O O . THR A 1 72 ? 18.509 -14.492 -30.919 1.00 62.38 72 THR A O 1
ATOM 611 N N . PRO A 1 73 ? 18.915 -15.665 -32.793 1.00 52.50 73 PRO A N 1
ATOM 612 C CA . PRO A 1 73 ? 19.794 -16.656 -32.162 1.00 52.50 73 PRO A CA 1
ATOM 613 C C . PRO A 1 73 ? 21.009 -16.040 -31.457 1.00 52.50 73 PRO A C 1
ATOM 615 O O . PRO A 1 73 ? 21.483 -16.578 -30.462 1.00 52.50 73 PRO A O 1
ATOM 618 N N . GLN A 1 74 ? 21.449 -14.853 -31.886 1.00 59.38 74 GLN A N 1
ATOM 619 C CA . GLN A 1 74 ? 22.582 -14.121 -31.307 1.00 59.38 74 GLN A CA 1
ATOM 620 C C . GLN A 1 74 ? 22.388 -13.724 -29.826 1.00 59.38 74 GLN A C 1
ATOM 622 O O . GLN A 1 74 ? 23.322 -13.256 -29.176 1.00 59.38 74 GLN A O 1
ATOM 627 N N . LYS A 1 75 ? 21.177 -13.886 -29.273 1.00 52.59 75 LYS A N 1
ATOM 628 C CA . LYS A 1 75 ? 20.820 -13.460 -27.907 1.00 52.59 75 LYS A CA 1
ATOM 629 C C . LYS A 1 75 ? 20.564 -14.612 -26.942 1.00 52.59 75 LYS A C 1
ATOM 631 O O . LYS A 1 75 ? 20.376 -14.354 -25.750 1.00 52.59 75 LYS A O 1
ATOM 636 N N . LEU A 1 76 ? 20.630 -15.856 -27.427 1.00 50.03 76 LEU A N 1
ATOM 637 C CA . LEU A 1 76 ? 20.591 -17.055 -26.588 1.00 50.03 76 LEU A CA 1
ATOM 638 C C . LEU A 1 76 ? 21.815 -17.156 -25.665 1.00 50.03 76 LEU A C 1
ATOM 640 O O . LEU A 1 76 ? 21.658 -17.510 -24.500 1.00 50.03 76 LEU A O 1
ATOM 644 N N . ASP A 1 77 ? 22.991 -16.733 -26.129 1.00 49.91 77 ASP A N 1
ATOM 645 C CA . ASP A 1 77 ? 24.243 -16.842 -25.363 1.00 49.91 77 ASP A CA 1
ATOM 646 C C . ASP A 1 77 ? 24.347 -15.862 -24.181 1.00 49.91 77 ASP A C 1
ATOM 648 O O . ASP A 1 77 ? 25.147 -16.058 -23.270 1.00 49.91 77 ASP A O 1
ATOM 652 N N . ARG A 1 78 ? 23.538 -14.791 -24.160 1.00 57.06 78 ARG A N 1
ATOM 653 C CA . ARG A 1 78 ? 23.642 -13.708 -23.157 1.00 57.06 78 ARG A CA 1
ATOM 654 C C . ARG A 1 78 ? 22.620 -13.796 -22.017 1.00 57.06 78 ARG A C 1
ATOM 656 O O . ARG A 1 78 ? 22.494 -12.850 -21.242 1.00 57.06 78 ARG A O 1
ATOM 663 N N . GLY A 1 79 ? 21.876 -14.903 -21.909 1.00 56.28 79 GLY A N 1
ATOM 664 C CA . GLY A 1 79 ? 20.942 -15.144 -20.796 1.00 56.28 79 GLY A CA 1
ATOM 665 C C . GLY A 1 79 ? 19.701 -14.236 -20.777 1.00 56.28 79 GLY A C 1
ATOM 666 O O . GLY A 1 79 ? 19.062 -14.078 -19.737 1.00 56.28 79 GLY A O 1
ATOM 667 N N . LEU A 1 80 ? 19.339 -13.630 -21.915 1.00 57.00 80 LEU A N 1
ATOM 668 C CA . LEU A 1 80 ? 18.202 -12.702 -22.040 1.00 57.00 80 LEU A CA 1
ATOM 669 C C . LEU A 1 80 ? 16.826 -13.398 -22.119 1.00 57.00 80 LEU A C 1
ATOM 671 O O . LEU A 1 80 ? 15.800 -12.739 -21.941 1.00 57.00 80 LEU A O 1
ATOM 675 N N . GLN A 1 81 ? 16.788 -14.722 -22.329 1.00 47.97 81 GLN A N 1
ATOM 676 C CA . GLN A 1 81 ? 15.563 -15.513 -22.557 1.00 47.97 81 GLN A CA 1
ATOM 677 C C . GLN A 1 81 ? 14.486 -15.352 -21.468 1.00 47.97 81 GLN A C 1
ATOM 679 O O . GLN A 1 81 ? 13.292 -15.436 -21.767 1.00 47.97 81 GLN A O 1
ATOM 684 N N . GLY A 1 82 ? 14.895 -15.130 -20.213 1.00 51.34 82 GLY A N 1
ATOM 685 C CA . GLY A 1 82 ? 13.982 -14.986 -19.075 1.00 51.34 82 GLY A CA 1
ATOM 686 C C . GLY A 1 82 ? 13.499 -13.558 -18.808 1.00 51.34 82 GLY A C 1
ATOM 687 O O . GLY A 1 82 ? 12.523 -13.390 -18.087 1.00 51.34 82 GLY A O 1
ATOM 688 N N . LYS A 1 83 ? 14.159 -12.532 -19.368 1.00 53.53 83 LYS A N 1
ATOM 689 C CA . LYS A 1 83 ? 13.963 -11.119 -18.980 1.00 53.53 83 LYS A CA 1
ATOM 690 C C . LYS A 1 83 ? 13.118 -10.296 -19.958 1.00 53.53 83 LYS A C 1
ATOM 692 O O . LYS A 1 83 ? 12.699 -9.199 -19.616 1.00 53.53 83 LYS A O 1
ATOM 697 N N . LEU A 1 84 ? 12.872 -10.815 -21.161 1.00 49.09 84 LEU A N 1
ATOM 698 C CA . LEU A 1 84 ? 12.141 -10.119 -22.230 1.00 49.09 84 LEU A CA 1
ATOM 699 C C . LEU A 1 84 ? 10.634 -10.433 -22.276 1.00 49.09 84 LEU A C 1
ATOM 701 O O . LEU A 1 84 ? 9.927 -9.841 -23.087 1.00 49.09 84 LEU A O 1
ATOM 705 N N . ARG A 1 85 ? 10.111 -11.323 -21.413 1.00 50.31 85 ARG A N 1
ATOM 706 C CA . ARG A 1 85 ? 8.660 -11.616 -21.361 1.00 50.31 85 ARG A CA 1
ATOM 707 C C . ARG A 1 85 ? 7.817 -10.405 -20.944 1.00 50.31 85 ARG A C 1
ATOM 709 O O . ARG A 1 85 ? 6.657 -10.332 -21.330 1.00 50.31 85 ARG A O 1
ATOM 716 N N . ASP A 1 86 ? 8.420 -9.439 -20.254 1.00 46.84 86 ASP A N 1
ATOM 717 C CA . ASP A 1 86 ? 7.756 -8.213 -19.790 1.00 46.84 86 ASP A CA 1
ATOM 718 C C . ASP A 1 86 ? 7.812 -7.067 -20.828 1.00 46.84 86 ASP A C 1
ATOM 720 O O . ASP A 1 86 ? 7.277 -5.982 -20.606 1.00 46.84 86 ASP A O 1
ATOM 724 N N . GLY A 1 87 ? 8.448 -7.290 -21.987 1.00 45.47 87 GLY A N 1
ATOM 725 C CA . GLY A 1 87 ? 8.747 -6.260 -22.990 1.00 45.47 87 GLY A CA 1
ATOM 726 C C . GLY A 1 87 ? 7.574 -5.800 -23.865 1.00 45.47 87 GLY A C 1
ATOM 727 O O . GLY A 1 87 ? 7.773 -4.950 -24.726 1.00 45.47 87 GLY A O 1
ATOM 728 N N . GLN A 1 88 ? 6.356 -6.319 -23.674 1.00 42.88 88 GLN A N 1
ATOM 729 C CA . GLN A 1 88 ? 5.175 -5.849 -24.420 1.00 42.88 88 GLN A CA 1
ATOM 730 C C . GLN A 1 88 ? 4.610 -4.509 -23.900 1.00 42.88 88 GLN A C 1
ATOM 732 O O . GLN A 1 88 ? 3.689 -3.970 -24.506 1.00 42.88 88 GLN A O 1
ATOM 737 N N . ALA A 1 89 ? 5.148 -3.953 -22.806 1.00 39.47 89 ALA A N 1
ATOM 738 C CA . ALA A 1 89 ? 4.592 -2.767 -22.141 1.00 39.47 89 ALA A CA 1
ATOM 739 C C . ALA A 1 89 ? 5.288 -1.424 -22.460 1.00 39.47 89 ALA A C 1
ATOM 741 O O . ALA A 1 89 ? 4.830 -0.390 -21.986 1.00 39.47 89 ALA A O 1
ATOM 742 N N . LEU A 1 90 ? 6.364 -1.396 -23.256 1.00 40.09 90 LEU A N 1
ATOM 743 C CA . LEU A 1 90 ? 7.172 -0.183 -23.497 1.00 40.09 90 LEU A CA 1
ATOM 744 C C . LEU A 1 90 ? 6.901 0.483 -24.859 1.00 40.09 90 LEU A C 1
ATOM 746 O O . LEU A 1 90 ? 7.810 0.981 -25.514 1.00 40.09 90 LEU A O 1
ATOM 750 N N . CYS A 1 91 ? 5.638 0.519 -25.284 1.00 39.88 91 CYS A N 1
ATOM 751 C CA . CYS A 1 91 ? 5.198 1.327 -26.426 1.00 39.88 91 CYS A CA 1
ATOM 752 C C . CYS A 1 91 ? 4.134 2.350 -26.010 1.00 39.88 91 CYS A C 1
ATOM 754 O O . CYS A 1 91 ? 3.093 2.444 -26.652 1.00 39.88 91 CYS A O 1
ATOM 756 N N . GLN A 1 92 ? 4.350 3.102 -24.930 1.00 44.66 92 GLN A N 1
ATOM 757 C CA . GLN A 1 92 ? 3.606 4.340 -24.685 1.00 44.66 92 GLN A CA 1
ATOM 758 C C . GLN A 1 92 ? 4.555 5.403 -24.132 1.00 44.66 92 GLN A C 1
ATOM 760 O O . GLN A 1 92 ? 5.385 5.110 -23.281 1.00 44.66 92 GLN A O 1
ATOM 765 N N . GLU A 1 93 ? 4.374 6.625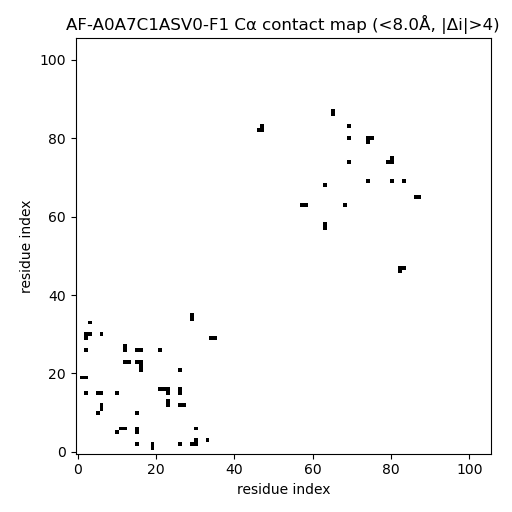 -24.634 1.00 40.72 93 GLU A N 1
ATOM 766 C CA . GLU A 1 93 ? 5.060 7.875 -24.271 1.00 40.72 93 GLU A CA 1
ATOM 767 C C . GLU A 1 93 ? 6.353 8.174 -25.046 1.00 40.72 93 GLU A C 1
ATOM 769 O O . GLU A 1 93 ? 7.470 8.1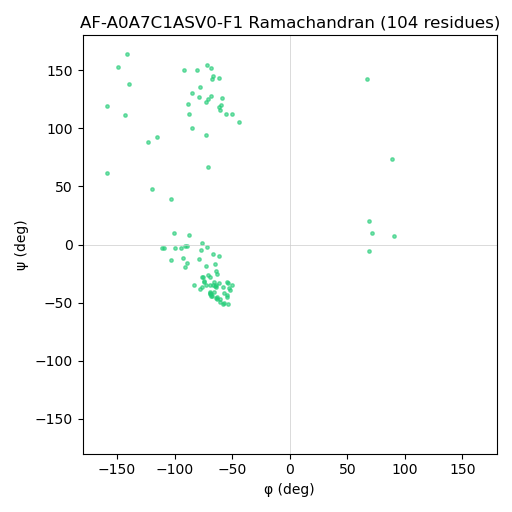35 -24.542 1.00 40.72 93 GLU A O 1
ATOM 774 N N . GLY A 1 94 ? 6.153 8.554 -26.312 1.00 33.94 94 GLY A N 1
ATOM 775 C CA . GLY A 1 94 ? 7.194 9.043 -27.210 1.00 33.94 94 GLY A CA 1
ATOM 776 C C . GLY A 1 94 ? 6.644 9.874 -28.372 1.00 33.94 94 GLY A C 1
ATOM 777 O O . GLY A 1 94 ? 6.836 9.497 -29.513 1.00 33.94 94 GLY A O 1
ATOM 778 N N . GLN A 1 95 ? 5.983 10.992 -28.042 1.00 33.03 95 GLN A N 1
ATOM 779 C CA . GLN A 1 95 ? 5.882 12.242 -28.821 1.00 33.03 95 GLN A CA 1
ATOM 780 C C . GLN A 1 95 ? 5.115 12.258 -30.158 1.00 33.03 95 GLN A C 1
ATOM 782 O O . GLN A 1 95 ? 5.154 11.348 -30.976 1.00 33.03 95 GLN A O 1
ATOM 787 N N . GLY A 1 96 ? 4.413 13.375 -30.381 1.00 36.62 96 GLY A N 1
ATOM 788 C CA . GLY A 1 96 ? 3.764 13.685 -31.644 1.00 36.62 96 GLY A CA 1
ATOM 789 C C . GLY A 1 96 ? 4.747 13.650 -32.810 1.00 36.62 96 GLY A C 1
ATOM 790 O O . GLY A 1 96 ? 5.610 14.509 -32.930 1.00 36.62 96 GLY A O 1
ATOM 791 N N . ALA A 1 97 ? 4.569 12.670 -33.682 1.00 33.28 97 ALA A N 1
ATOM 792 C CA . ALA A 1 97 ? 4.862 12.749 -35.100 1.00 33.28 97 ALA A CA 1
ATOM 793 C C . ALA A 1 97 ? 4.026 11.659 -35.772 1.00 33.28 97 ALA A C 1
ATOM 795 O O . ALA A 1 97 ? 4.109 10.477 -35.447 1.00 33.28 97 ALA A O 1
ATOM 796 N N . GLU A 1 98 ? 3.149 12.103 -36.657 1.00 39.44 98 GLU A N 1
ATOM 797 C CA . GLU A 1 98 ? 2.185 11.317 -37.408 1.00 39.44 98 GLU A CA 1
ATOM 798 C C . GLU A 1 98 ? 2.836 10.116 -38.099 1.00 39.44 98 GLU A C 1
ATOM 800 O O . GLU A 1 98 ? 3.564 10.300 -39.071 1.00 39.44 98 GLU A O 1
ATOM 805 N N . ARG A 1 99 ? 2.519 8.887 -37.673 1.00 40.53 99 ARG A N 1
ATOM 806 C CA . ARG A 1 99 ? 2.478 7.725 -38.577 1.00 40.53 99 ARG A CA 1
ATOM 807 C C . ARG A 1 99 ? 1.322 6.811 -38.176 1.00 40.53 99 ARG A C 1
ATOM 809 O O . ARG A 1 99 ? 1.360 6.228 -37.092 1.00 40.53 99 ARG A O 1
ATOM 816 N N . PRO A 1 100 ? 0.267 6.702 -39.001 1.00 36.12 100 PRO A N 1
ATOM 817 C CA . PRO A 1 100 ? -0.880 5.887 -38.664 1.00 36.12 100 PRO A CA 1
ATOM 818 C C . PRO A 1 100 ? -0.489 4.413 -38.684 1.00 36.12 100 PRO A C 1
ATOM 820 O O . PRO A 1 100 ? 0.033 3.885 -39.667 1.00 36.12 100 PRO A O 1
ATOM 823 N N . CYS A 1 101 ? -0.811 3.760 -37.575 1.00 36.91 101 CYS A N 1
ATOM 824 C CA . CYS A 1 101 ? -1.038 2.332 -37.492 1.00 36.91 101 CYS A CA 1
ATOM 825 C C . CYS A 1 101 ? -1.911 1.912 -38.690 1.00 36.91 101 CYS A C 1
ATOM 827 O O . CYS A 1 101 ? -3.099 2.225 -38.730 1.00 36.91 101 CYS A O 1
ATOM 829 N N . SER A 1 102 ? -1.325 1.257 -39.694 1.00 34.97 102 SER A N 1
ATOM 830 C CA . SER A 1 102 ? -2.093 0.595 -40.747 1.00 34.97 102 SER A CA 1
ATOM 831 C C . SER A 1 102 ? -1.842 -0.901 -40.660 1.00 34.97 102 SER A C 1
ATOM 833 O O . SER A 1 102 ? -0.899 -1.465 -41.206 1.00 34.97 102 SER A O 1
ATOM 835 N N . ILE A 1 103 ? -2.731 -1.549 -39.912 1.00 37.00 103 ILE A N 1
ATOM 836 C CA . ILE A 1 103 ? -3.052 -2.953 -40.115 1.00 37.00 103 ILE A CA 1
ATOM 837 C C . ILE A 1 103 ? -3.608 -3.044 -41.537 1.00 37.00 103 ILE A C 1
ATOM 839 O O . ILE A 1 103 ? -4.666 -2.485 -41.827 1.00 37.00 103 ILE A O 1
ATOM 843 N N . ARG A 1 104 ? -2.915 -3.749 -42.428 1.00 30.33 104 ARG A N 1
ATOM 844 C CA . ARG A 1 104 ? -3.530 -4.274 -43.647 1.00 30.33 104 ARG A CA 1
ATOM 845 C C . ARG A 1 104 ? -3.322 -5.781 -43.653 1.00 30.33 104 ARG A C 1
ATOM 847 O O . ARG A 1 104 ? -2.305 -6.281 -44.117 1.00 30.33 104 ARG A O 1
ATOM 854 N N . ALA A 1 105 ? -4.275 -6.469 -43.035 1.00 30.66 105 ALA A N 1
ATOM 855 C CA . ALA A 1 105 ? -4.466 -7.899 -43.200 1.00 30.66 105 ALA A CA 1
ATOM 856 C C . ALA A 1 105 ? -5.173 -8.143 -44.545 1.00 30.66 105 ALA A C 1
ATOM 858 O O . ALA A 1 105 ? -6.120 -7.424 -44.877 1.00 30.66 105 ALA A O 1
ATOM 859 N N . VAL A 1 106 ? -4.690 -9.128 -45.301 1.00 37.00 106 VAL A N 1
ATOM 860 C CA . VAL A 1 106 ? -5.541 -9.983 -46.141 1.00 37.00 106 VAL A CA 1
ATOM 861 C C . VAL A 1 106 ? -5.857 -11.210 -45.303 1.00 37.00 106 VAL A C 1
ATOM 863 O O . VAL A 1 106 ? -4.918 -11.674 -44.615 1.00 37.00 106 VAL A O 1
#

Mean predicted aligned error: 15.52 Å

pLDDT: mean 70.12, std 21.27, range [30.33, 96.44]

Secondary structure (DSSP, 8-state):
--HHHHHHTT--HHHHHHHH---HHHHHHHHHHSS---PPP--PPPTTGGGHHHHHHHHHHS---HHHHHS-GGGTTTTGGGTSTTGGG--S--------------

Solvent-accessible surface area (backbone atoms only — not comparable to full-atom values): 7218 Å² total; per-residue (Å²): 132,64,66,66,61,44,47,73,73,66,50,50,57,68,56,48,17,70,74,70,75,42,56,49,66,58,48,47,50,38,65,74,64,72,50,77,88,80,81,75,87,76,88,70,83,56,94,48,62,87,43,46,69,64,50,49,56,51,51,71,74,41,96,62,52,71,71,56,65,69,68,41,73,90,43,66,85,74,70,46,81,80,63,56,82,70,62,84,71,81,85,75,92,79,76,96,70,95,72,83,88,72,88,77,83,131

Radius of gyration: 25.1 Å; Cα contacts (8 Å, |Δi|>4): 42; chains: 1; bounding box: 46×31×64 Å

=== Feature glossary ===
A reading guide for the features in this record.

Start from the sequence.

  · This is the polypeptide sequence — one letter per residue, N-terminus first. Length ranges from a few dozen residues for small domains to over a thousand for large multi-domain proteins.

Fold it, and you get atomic coordinates and the backbone conformation that goes with them.

  · Structure coordinates are given as an mmCIF _atom_site loop: one row per atom with element, residue name, chain id, sequence number, and x/y/z position in Å. Only the four main-chain atoms per residue are included here; side chains are omitted to keep the record compact.

  · Backbone dihedral angles. Every residue except chain termini has a φ (preceding-C → N → Cα → C) and a ψ (N → Cα → C → next-N). They are reported in degrees following the IUPAC sign convention. Secondary structure is essentially a statement about which (φ, ψ) basin each residue occupies.

  · The SS8 string is DSSP's per-residue secondary-structure call. α-helix (H) means an i→i+4 H-bond ladder; β-strand (E) means the residue participates in a β-sheet; 3₁₀ (G) and π (I) are tighter and wider helices; T/S are turns/bends; '-' is loop.

  · SS3 is a coarse helix/strand/coil call (letters a/b/c) made by the P-SEA algorithm from inter-Cα distances and dihedrals. It is less detailed than DSSP but needs only Cα positions.

Summarize the fold with a handful of shape descriptors and a per-residue structural alphabet.

  · Radius of gyration (Rg) is the root-mean-square distance of Cα atoms from their centroid — a single number for overall size and compactness. A globular domain of N residues has Rg ≈ 2.2·N^0.38 Å; an extended or disordered chain has a much larger Rg. The Cα contact count is the number of residue pairs whose Cα atoms are within 8 Å and are more than four positi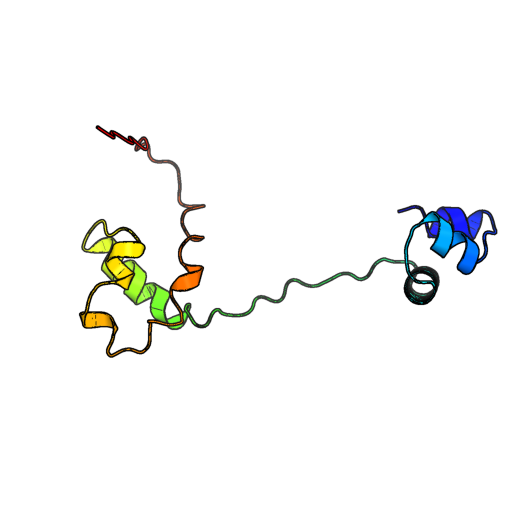ons apart in sequence — a standard proxy for tertiary packing density. The bounding box is the smallest axis-aligned box enclosing all Cα atoms.

  · The Foldseek 3Di string encodes local tertiary geometry as a 20-letter alphabet — one character per residue — derived from the relative positions of nearby Cα atoms. Unlike the amino-acid sequence, 3Di is a direct function of the 3D structure, so two proteins with the same fold have similar 3Di strings even at low sequence identity.

  · Solvent-accessible surface area (SASA) is the area in Å² traced out by the centre of a 1.4 Å probe sphere (a water molecule) rolled over the protein's van der Waals surface (Shrake–Rupley / Lee–Richards construction). Buried residues have near-zero SASA; fully exposed residues can exceed 200 Å². The total SASA scales roughly with the number of surface residues.

Ask how reliable the model is.

  · pLDDT (predicted Local Distance Difference Test) is AlphaFold's per-residue confidence score, ranging from 0 to 100. Values above 90 indicate high confidence (typically well-packed cores); 70–90 is confident; 50–70 low confidence; below 50 usually means the region is disordered or the prediction is unreliable there. AlphaFold stores pLDDT in the mmCIF B-factor column.

  · B-factor (Debye–Waller factor) reflects atomic displacement in the crystal lattice. It is an experimental observable (units Å²), not a prediction; low values mean the atom is pin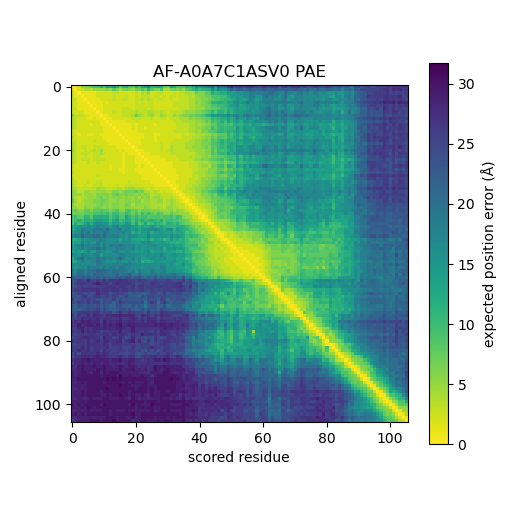ned down, high values mean it moves or is heterogeneous across the crystal.

  · Predicted Aligned Error (PAE) is an AlphaFold confidence matrix: entry (i, j) is the expected error in the position of residue j, in ångströms, when the prediction is superimposed on the true structure at residue i. Low PAE within a block of residues means that block is internally rigid and well-predicted; high PAE between two blocks means their relative placement is uncertain even if each block individually is confident.

Place it in context: what it resembles, what it is annotated as, and how it looks.

  · Nearest PDB neighbors are the top structural matches found by Foldseek when searching this structure against the entire Protein Data Bank. Each hit reports a TM-score (0 to 1; >0.5 almost always implies the same fold) and an E-value. These are *structural* homologs — they may share no detectable sequence similarity.

  · Functional annotations link the protein to curated databases. InterPro entries identify conserved domains and families by matching the sequence against member-database signatures (Pfam, PROSITE, CDD, …). Gene Ontology (GO) terms describe molecular function, biological process, and cellular component in a controlled vocabulary. CATH places the structure in a hierarchical fold classification (Class/Architecture/Topology/Homologous-superfamily). The organism is the source species.

  · Three diagnostic plots accompany the record. The Cα contact map visualizes the tertiary structure as a 2D adjacency matrix (8 Å cutoff, sequence-local contacts suppressed). The Ramachandran plot shows the distribution of backbone (φ, ψ) torsions, with points in the α and β basins reflecting secondary structure content. The PAE plot shows AlphaFold's inter-residue confidence as a color matrix.

  · Six rendered views show the 3D structure from the faces of a cube — i.e. along ±x, ±y, ±z. Rendering representation is drawn randomly per protein from cartoon (secondary-structure ribbons), sticks (backbone bonds), or molecular surface; coloring is either N→C rainbow (blue at the N-terminus through red at the C-terminus) or one color per chain.